Protein 1ESO (pdb70)

Organism: Escherichia coli (strain K12) (NCBI:txid83333)

Nearest PDB structures (foldseek):
  1eso-assembly1_A  TM=1.007E+00  e=3.023E-31  Escherichia coli
  4l05-assembly1_A  TM=9.894E-01  e=2.171E-21  Brucella abortus
  1ibb-assembly1_A-2  TM=9.725E-01  e=2.032E-19  Photobacterium leiognathi subsp. leiognathi
  1oal-assembly1_A-2  TM=9.778E-01  e=3.465E-19  Photobacterium leiognathi subsp. leiognathi
  1ibd-assembly1_A-2  TM=9.641E-01  e=1.630E-18  Photobacterium leiognathi subsp. leiognathi

InterPro domains:
  IPR001424 Superoxide dismutase, copper/zinc binding domain [PF00080] (39-172)
  IPR001424 Superoxide dismutase, copper/zinc binding domain [cd00305] (35-173)
  IPR018152 Superoxide dismutase, copper/zinc, binding site [PS00332] (161-172)
  IPR024134 Superoxide dismutase (Cu/Zn) / superoxide dismutase copper chaperone [PTHR10003] (32-173)
  IPR036423 Superoxide dismutase-like, copper/zinc binding domain superfamily [G3DSA:2.60.40.200] (20-173)
  IPR036423 Superoxide dismutase-like, copper/zinc binding domain superfamily [SSF49329] (23-173)

Solvent-accessible surface area: 7752 Å² total; per-residue (Å²): 90,64,64,162,3,117,0,38,40,9,77,52,170,18,70,38,106,52,0,22,29,0,38,0,45,61,58,156,167,7,0,52,0,37,6,100,2,108,57,7,46,81,35,111,7,0,0,0,0,1,39,110,26,26,15,96,38,26,105,143,122,76,161,50,30,13,0,36,26,0,25,45,18,10,24,86,147,129,41,64,109,3,54,0,14,149,24,71,3,17,24,0,2,0,29,20,3,81,5,72,145,119,7,93,1,85,102,54,25,66,3,60,74,0,163,25,29,131,61,0,133,91,50,0,0,0,0,9,66,18,27,23,80,56,27,50,126,125,133,82,81,7,30,1,58,116,35,61,0,0,2,44,3,167

Foldseek 3Di:
DKDKWWKFWWDLQFTHDTFFIWMWDADPQAIKTFDWGAPAAAFKWFKWWAQAQFQTWDQDDVGIAGRCVQPGGAAPVPQVWQAALPDDGGLGHWAIFGAHPRRTTGDMGGRRSHHDLVVRARIKIWIANDHAPRGPPPHHNRRRPGTTMMTTHD

Sequence (154 aa):
ASEKVEMNLVTSQGVGQSIGSVTITETDKGLEFSPDLKALPPGEHGFHIHAKGSCQPATKDGKASAAESAGGHLDPQNTGKHEGPEGAGHLGDLPALVVNNDGKATDAVIAPRLKSLDEIKDKALMVHVGGDNMSDQPKPLGGGGERYACGVIK

B-factor: mean 29.08, std 12.73, range [8.01, 100.0]

CATH classification: 2.60.40.200

Secondary structure (DSSP, 8-state):
-EEEEEEEEEETTEEEEEEEEEEEEEETTEEEEEEEE-S--SEEE-EEEESSS----B--SSS-BTTGGG-SB--TT-------TTSSS-TTB-PPEEE-TTS-B---EEETT---GGGGTTEEEEEESS---SSSSSSGGGG--SEEEEEEE-

Radius of gyration: 14.07 Å; Cα contacts (8 Å, |Δi|>4): 438; chains: 1; bounding box: 34×38×38 Å

Structure (mmCIF, N/CA/C/O backbone):
data_1ESO
#
_entry.id   1ESO
#
_cell.length_a   33.000
_cell.length_b   52.400
_cell.length_c   43.200
_cell.angle_alpha   90.00
_cell.angle_beta   111.20
_cell.angle_gamma   90.00
#
_symmetry.space_group_name_H-M   'P 1 21 1'
#
loop_
_entity.id
_entity.type
_entity.pdbx_description
1 polymer 'CU, ZN SUPEROXIDE DISMUTASE'
2 non-polymer 'ZINC ION'
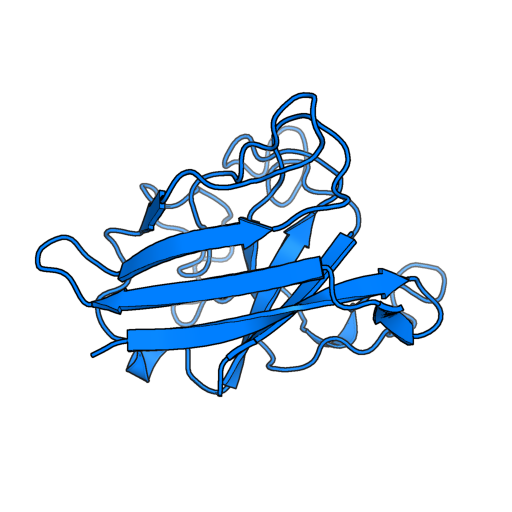3 non-polymer 'COPPER (II) ION'
4 water water
#
loop_
_atom_site.group_PDB
_atom_site.id
_atom_site.type_symbol
_atom_site.label_atom_id
_atom_site.label_alt_id
_atom_site.label_comp_id
_atom_site.label_asym_id
_atom_site.label_entity_id
_atom_site.label_seq_id
_atom_site.pdbx_PDB_ins_code
_atom_site.Cartn_x
_atom_site.Cartn_y
_atom_site.Cartn_z
_atom_site.occupancy
_atom_site.B_iso_or_equiv
_atom_site.auth_seq_id
_atom_site.auth_comp_id
_atom_site.auth_asym_id
_atom_site.auth_atom_id
_atom_site.pdbx_PDB_model_num
ATOM 1 N N . ALA A 1 1 ? 1.042 2.289 -9.123 1.00 29.53 2 ALA A N 1
ATOM 2 C CA . ALA A 1 1 ? 2.420 1.910 -9.163 1.00 34.47 2 ALA A CA 1
ATOM 3 C C . ALA A 1 1 ? 2.726 1.208 -7.840 1.00 29.75 2 ALA A C 1
ATOM 4 O O . ALA A 1 1 ? 2.108 1.493 -6.806 1.00 23.81 2 ALA A O 1
ATOM 6 N N . SER A 1 2 ? 3.661 0.290 -7.874 1.00 27.61 3 SER A N 1
ATOM 7 C CA . SER A 1 2 ? 4.056 -0.439 -6.662 1.00 34.75 3 SER A CA 1
ATOM 8 C C . SER A 1 2 ? 5.551 -0.707 -6.691 1.00 42.89 3 SER A C 1
ATOM 9 O O . SER A 1 2 ? 6.217 -0.508 -7.714 1.00 38.03 3 SER A O 1
ATOM 12 N N . GLU A 1 3 ? 6.035 -1.156 -5.561 1.00 31.33 4 GLU A N 1
ATOM 13 C CA . GLU A 1 3 ? 7.456 -1.438 -5.377 1.00 24.52 4 GLU A CA 1
ATOM 14 C C . GLU A 1 3 ? 7.622 -2.529 -4.325 1.00 22.62 4 GLU A C 1
ATOM 15 O O . GLU A 1 3 ? 6.943 -2.531 -3.293 1.00 25.71 4 GLU A O 1
ATOM 21 N N . LYS A 1 4 ? 8.522 -3.450 -4.603 1.00 23.36 5 LYS A N 1
ATOM 22 C CA . LYS A 1 4 ? 8.815 -4.549 -3.671 1.00 28.74 5 LYS A CA 1
ATOM 23 C C . LYS A 1 4 ? 10.077 -4.211 -2.868 1.00 24.43 5 LYS A C 1
ATOM 24 O O . LYS A 1 4 ? 11.122 -3.874 -3.441 1.00 31.91 5 LYS A O 1
ATOM 30 N N . VAL A 1 5 ? 9.937 -4.304 -1.556 1.00 16.93 6 VAL A N 1
ATOM 31 C CA . VAL A 1 5 ? 11.042 -4.049 -0.610 1.00 17.00 6 VAL A CA 1
ATOM 32 C C . VAL A 1 5 ? 11.438 -5.340 0.092 1.00 21.22 6 VAL A C 1
ATOM 33 O O . VAL A 1 5 ? 10.633 -5.966 0.786 1.00 25.57 6 VAL A O 1
ATOM 37 N N . GLU A 1 6 ? 12.677 -5.754 -0.081 1.00 20.36 7 GLU A N 1
ATOM 38 C CA . GLU A 1 6 ? 13.145 -6.962 0.609 1.00 26.00 7 GLU A CA 1
ATOM 39 C C . GLU A 1 6 ? 13.562 -6.578 2.029 1.00 26.15 7 GLU A C 1
ATOM 40 O O . GLU A 1 6 ? 14.231 -5.559 2.244 1.00 26.87 7 GLU A O 1
ATOM 46 N N . MET A 1 7 ? 13.144 -7.410 2.964 1.00 20.10 8 MET A N 1
ATOM 47 C CA . MET A 1 7 ? 13.400 -7.190 4.397 1.00 19.52 8 MET A CA 1
ATOM 48 C C . MET A 1 7 ? 14.420 -8.209 4.929 1.00 27.94 8 MET A C 1
ATOM 49 O O . MET A 1 7 ? 14.476 -9.358 4.473 1.00 21.85 8 MET A O 1
ATOM 54 N N . ASN A 1 8 ? 15.208 -7.749 5.896 1.00 19.21 9 ASN A N 1
ATOM 55 C CA . ASN A 1 8 ? 16.260 -8.570 6.535 1.00 17.13 9 ASN A CA 1
ATOM 56 C C . ASN A 1 8 ? 16.284 -8.383 8.045 1.00 17.66 9 ASN A C 1
ATOM 57 O O . ASN A 1 8 ? 15.851 -7.351 8.571 1.00 20.94 9 ASN A O 1
ATOM 62 N N . LEU A 1 9 ? 16.800 -9.393 8.713 1.00 18.18 10 LEU A N 1
ATOM 63 C CA . LEU A 1 9 ? 17.001 -9.323 10.157 1.00 19.92 10 LEU A CA 1
ATOM 64 C C . LEU A 1 9 ? 18.175 -8.384 10.409 1.00 17.21 10 LEU A C 1
ATOM 65 O O . LEU A 1 9 ? 19.095 -8.282 9.583 1.00 21.05 10 LEU A O 1
ATOM 70 N N . VAL A 1 10 A 18.125 -7.712 11.532 1.00 19.36 10 VAL A N 1
ATOM 71 C CA . VAL A 1 10 A 19.210 -6.815 11.942 1.00 20.46 10 VAL A CA 1
ATOM 72 C C . VAL A 1 10 A 19.552 -7.059 13.403 1.00 21.08 10 VAL A C 1
ATOM 73 O O . VAL A 1 10 A 18.667 -7.322 14.228 1.00 19.09 10 VAL A O 1
ATOM 77 N N . THR A 1 11 B 20.833 -6.976 13.657 1.00 21.03 10 THR A N 1
ATOM 78 C CA . THR A 1 11 B 21.395 -7.098 15.002 1.00 24.32 10 THR A CA 1
ATOM 79 C C . THR A 1 11 B 22.378 -5.962 15.186 1.00 28.69 10 THR A C 1
ATOM 80 O O . THR A 1 11 B 22.6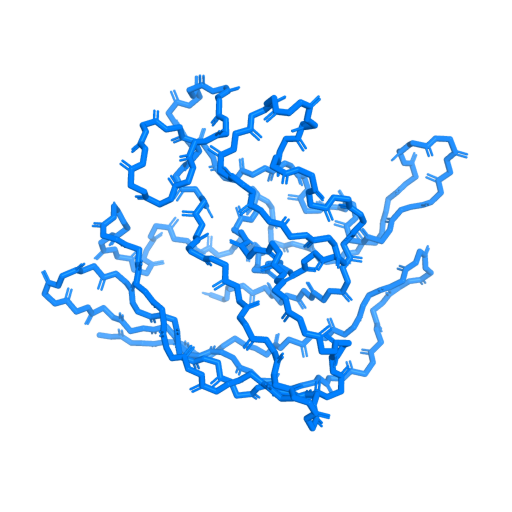28 -5.182 14.260 1.00 24.29 10 THR A O 1
ATOM 84 N N . SER A 1 12 C 22.923 -5.890 16.365 1.00 33.50 10 SER A N 1
ATOM 85 C CA . SER A 1 12 C 23.867 -4.830 16.703 1.00 33.10 10 SER A CA 1
ATOM 86 C C . SER A 1 12 C 25.200 -5.012 15.966 1.00 33.04 10 SER A C 1
ATOM 87 O O . SER A 1 12 C 26.114 -4.187 16.093 1.00 32.03 10 SER A O 1
ATOM 90 N N . GLN A 1 13 D 25.304 -6.080 15.190 1.00 32.42 10 GLN A N 1
ATOM 91 C CA . GLN A 1 13 D 26.569 -6.390 14.496 1.00 30.75 10 GLN A CA 1
ATOM 92 C C . GLN A 1 13 D 26.446 -6.320 12.952 1.00 46.22 10 GLN A C 1
ATOM 93 O O . GLN A 1 13 D 27.435 -6.470 12.224 1.00 41.83 10 GLN A O 1
ATOM 99 N N . GLY A 1 14 E 25.243 -6.088 12.429 1.00 38.91 10 GLY A N 1
ATOM 100 C CA . GLY A 1 14 E 25.052 -5.971 10.950 1.00 27.63 10 GLY A CA 1
ATOM 101 C C . GLY A 1 14 E 23.645 -6.416 10.522 1.00 32.44 10 GLY A C 1
ATOM 102 O O . GLY A 1 14 E 22.709 -6.457 11.323 1.00 29.28 10 GLY A O 1
ATOM 103 N N . VAL A 1 15 ? 23.496 -6.741 9.238 1.00 25.84 11 VAL A N 1
ATOM 104 C CA . VAL A 1 15 ? 22.195 -7.219 8.725 1.00 27.12 11 VAL A CA 1
ATOM 105 C C . VAL A 1 15 ? 22.321 -8.700 8.331 1.00 26.97 11 VAL A C 1
ATOM 106 O O . VAL A 1 15 ? 23.266 -9.099 7.624 1.00 34.62 11 VAL A O 1
ATOM 110 N N . GLY A 1 16 ? 21.338 -9.434 8.836 1.00 29.83 12 GLY A N 1
ATOM 111 C CA . GLY A 1 16 ? 21.249 -10.897 8.729 1.00 27.92 12 GLY A CA 1
ATOM 112 C C . GLY A 1 16 ? 20.445 -11.368 7.515 1.00 35.49 12 GLY A C 1
ATOM 113 O O . GLY A 1 16 ? 20.341 -10.667 6.500 1.00 25.34 12 GLY A O 1
ATOM 114 N N . GLN A 1 17 ? 19.914 -12.567 7.692 1.00 18.80 13 GLN A N 1
ATOM 115 C CA . GLN A 1 17 ? 19.160 -13.286 6.661 1.00 26.21 13 GLN A CA 1
ATOM 116 C C . GLN A 1 17 ? 17.916 -12.516 6.235 1.00 26.41 13 GLN A C 1
ATOM 117 O O . GLN A 1 17 ? 17.331 -11.752 7.014 1.00 20.49 13 GLN A O 1
ATOM 123 N N . SER A 1 18 ? 17.563 -12.740 4.986 1.00 23.34 14 SER A N 1
ATOM 124 C CA . SER A 1 18 ? 16.357 -12.163 4.404 1.00 25.43 14 SER A CA 1
ATOM 125 C C . SER A 1 18 ? 15.176 -12.947 4.952 1.00 24.51 14 SER A C 1
ATOM 126 O O . SER A 1 18 ? 15.221 -14.179 5.055 1.00 28.64 14 SER A O 1
ATOM 129 N N . ILE A 1 19 ? 14.134 -12.233 5.306 1.00 23.30 15 ILE A N 1
ATOM 130 C CA . ILE A 1 19 ? 12.944 -12.869 5.877 1.00 15.58 15 ILE A CA 1
ATOM 131 C C . ILE A 1 19 ? 11.706 -12.634 5.016 1.00 22.49 15 ILE A C 1
ATOM 132 O O . ILE A 1 19 ? 10.571 -12.770 5.482 1.00 30.89 15 ILE A O 1
ATOM 137 N N . GLY A 1 20 ? 11.921 -12.283 3.768 1.00 15.99 16 GLY A N 1
ATOM 138 C CA . GLY A 1 20 ? 10.800 -12.054 2.841 1.00 19.31 16 GLY A CA 1
ATOM 139 C C . GLY A 1 20 ? 10.774 -10.603 2.370 1.00 36.08 16 GLY A C 1
ATOM 140 O O . GLY A 1 20 ? 11.788 -9.896 2.402 1.00 32.77 16 GLY A O 1
ATOM 141 N N . SER A 1 21 ? 9.599 -10.178 1.941 1.00 34.20 17 SER A N 1
ATOM 142 C CA . SER A 1 21 ? 9.428 -8.825 1.405 1.00 25.16 17 SER A CA 1
ATOM 143 C C . SER A 1 21 ? 8.031 -8.273 1.664 1.00 29.35 17 SER A C 1
ATOM 144 O O . SER A 1 21 ? 7.116 -9.002 2.064 1.00 26.84 17 SER A O 1
ATOM 147 N N . VAL A 1 22 ? 7.946 -6.985 1.413 1.00 25.66 18 VAL A N 1
ATOM 148 C CA . VAL A 1 22 ? 6.709 -6.210 1.520 1.00 19.59 18 VAL A CA 1
ATOM 149 C C . VAL A 1 22 ? 6.527 -5.418 0.238 1.00 24.09 18 VAL A C 1
ATOM 150 O O . VAL A 1 22 ? 7.447 -4.751 -0.241 1.00 26.51 18 VAL A O 1
ATOM 154 N N . THR A 1 23 ? 5.357 -5.485 -0.352 1.00 23.53 19 THR A N 1
ATOM 155 C CA . THR A 1 23 ? 5.122 -4.670 -1.547 1.00 25.41 19 THR A CA 1
ATOM 156 C C . THR A 1 23 ? 4.115 -3.582 -1.212 1.00 29.12 19 THR A C 1
ATOM 157 O O . THR A 1 23 ? 3.090 -3.837 -0.556 1.00 27.71 19 THR A O 1
ATOM 161 N N . ILE A 1 24 ? 4.487 -2.420 -1.681 1.00 24.94 20 ILE A N 1
ATOM 162 C CA . ILE A 1 24 ? 3.751 -1.182 -1.481 1.00 19.56 20 ILE A CA 1
ATOM 163 C C . ILE A 1 24 ? 3.107 -0.761 -2.790 1.00 25.00 20 ILE A C 1
ATOM 164 O O . ILE A 1 24 ? 3.764 -0.697 -3.837 1.00 25.80 20 ILE A O 1
ATOM 169 N N . THR A 1 25 ? 1.832 -0.480 -2.691 1.00 20.12 21 THR A N 1
ATOM 170 C CA . THR A 1 25 ? 1.034 -0.093 -3.848 1.00 14.29 21 THR A CA 1
ATOM 171 C C . THR A 1 25 ? 0.218 1.153 -3.549 1.00 10.46 21 THR A C 1
ATOM 172 O O . THR A 1 25 ? -0.334 1.312 -2.454 1.00 20.34 21 THR A O 1
ATOM 176 N N . GLU A 1 26 ? 0.165 2.013 -4.538 1.00 20.17 22 GLU A N 1
ATOM 177 C CA . GLU A 1 26 ? -0.629 3.235 -4.452 1.00 17.45 22 GLU A CA 1
ATOM 178 C C . GLU A 1 26 ? -2.086 2.877 -4.735 1.00 23.78 22 GLU A C 1
ATOM 179 O O . GLU A 1 26 ? -2.409 2.291 -5.775 1.00 24.90 22 GLU A O 1
ATOM 185 N N . THR A 1 27 ? -2.948 3.216 -3.798 1.00 22.71 23 THR A N 1
ATOM 186 C CA . THR A 1 27 ? -4.392 2.967 -3.949 1.00 25.19 23 THR A CA 1
ATOM 187 C C . THR A 1 27 ? -5.157 4.257 -3.710 1.00 25.13 23 THR A C 1
ATOM 188 O O . THR A 1 27 ? -4.594 5.265 -3.270 1.00 28.61 23 THR A O 1
ATOM 192 N N . ASP A 1 28 ? -6.431 4.196 -4.003 1.00 19.18 24 ASP A N 1
ATOM 193 C CA . ASP A 1 28 ? -7.313 5.349 -3.845 1.00 23.18 24 ASP A CA 1
ATOM 194 C C . ASP A 1 28 ? -7.363 5.824 -2.397 1.00 35.26 24 ASP A C 1
ATOM 195 O O . ASP A 1 28 ? -7.672 6.984 -2.116 1.00 34.79 24 ASP A O 1
ATOM 200 N N . LYS A 1 29 ? -7.059 4.927 -1.481 1.00 25.57 25 LYS A N 1
ATOM 201 C CA . LYS A 1 29 ? -7.196 5.243 -0.051 1.00 31.66 25 LYS A CA 1
ATOM 202 C C . LYS A 1 29 ? -5.840 5.379 0.663 1.00 26.26 25 LYS A C 1
ATOM 203 O O . LYS A 1 29 ? -5.761 5.323 1.900 1.00 26.07 25 LYS A O 1
ATOM 209 N N . GLY A 1 30 ? -4.796 5.565 -0.123 1.00 24.59 26 GLY A N 1
ATOM 210 C CA . GLY A 1 30 ? -3.426 5.731 0.405 1.00 27.60 26 GLY A CA 1
ATOM 211 C C . GLY A 1 30 ? -2.565 4.514 0.054 1.00 35.71 26 GLY A C 1
ATOM 212 O O . GLY A 1 30 ? -2.991 3.627 -0.697 1.00 25.90 26 GLY A O 1
ATOM 213 N N . LEU A 1 31 ? -1.368 4.516 0.615 1.00 25.92 27 LEU A N 1
ATOM 214 C CA . LEU A 1 31 ? -0.378 3.445 0.402 1.00 20.70 27 LEU A CA 1
ATOM 215 C C . LEU A 1 31 ? -0.761 2.193 1.198 1.00 17.38 27 LEU A C 1
ATOM 216 O O . LEU A 1 31 ? -1.082 2.268 2.392 1.00 20.35 27 LEU A O 1
ATOM 221 N N . GLU A 1 32 ? -0.717 1.065 0.509 1.00 21.47 28 GLU A N 1
ATOM 222 C CA . GLU A 1 32 ? -1.013 -0.241 1.121 1.00 24.81 28 GLU A CA 1
ATOM 223 C C . GLU A 1 32 ? 0.264 -1.071 1.219 1.00 16.47 28 GLU A C 1
ATOM 224 O O . GLU A 1 32 ? 1.004 -1.221 0.237 1.00 18.80 28 GLU A O 1
ATOM 230 N N . PHE A 1 33 ? 0.483 -1.586 2.411 1.00 15.86 29 PHE A N 1
ATOM 231 C CA . PHE A 1 33 ? 1.651 -2.423 2.711 1.00 17.55 29 PHE A CA 1
ATOM 232 C C . PHE A 1 33 ? 1.191 -3.875 2.913 1.00 19.52 29 PHE A C 1
ATOM 233 O O . PHE A 1 3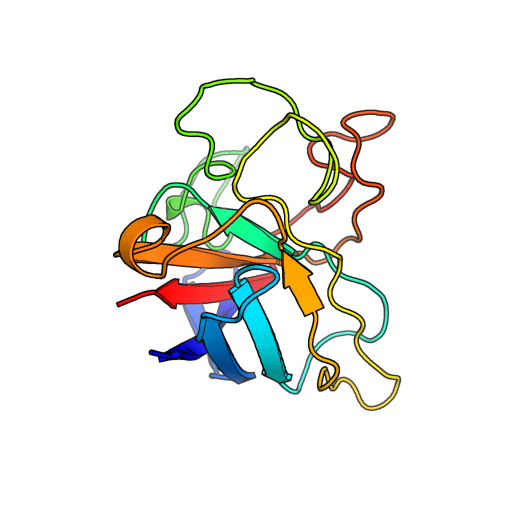3 ? 0.568 -4.210 3.933 1.00 19.53 29 PHE A O 1
ATOM 241 N N . SER A 1 34 ? 1.519 -4.686 1.913 1.00 14.45 30 SER A N 1
ATOM 242 C CA . SER A 1 34 ? 1.158 -6.120 1.863 1.00 22.29 30 SER A CA 1
ATOM 243 C C . SER A 1 34 ? 2.380 -7.005 2.159 1.00 23.91 30 SER A C 1
ATOM 244 O O . SER A 1 34 ? 3.133 -7.378 1.245 1.00 19.92 30 SER A O 1
ATOM 247 N N . PRO A 1 35 ? 2.621 -7.346 3.433 1.00 13.92 31 PRO A N 1
ATOM 248 C CA . PRO A 1 35 ? 3.752 -8.183 3.830 1.00 9.51 31 PRO A CA 1
ATOM 249 C C . PRO A 1 35 ? 3.644 -9.628 3.379 1.00 24.24 31 PRO A C 1
ATOM 250 O O . PRO A 1 35 ? 2.497 -10.131 3.172 1.00 19.95 31 PRO A O 1
ATOM 254 N N . ASP A 1 36 ? 4.825 -10.221 3.264 1.00 21.23 32 ASP A N 1
ATOM 255 C CA . ASP A 1 36 ? 5.038 -11.659 2.985 1.00 21.94 32 ASP A CA 1
ATOM 256 C C . ASP A 1 36 ? 6.311 -12.054 3.726 1.00 20.31 32 ASP A C 1
ATOM 257 O O . ASP A 1 36 ? 7.339 -12.372 3.112 1.00 20.82 32 ASP A O 1
ATOM 262 N N . LEU A 1 37 ? 6.184 -12.000 5.043 1.00 19.43 33 LEU A N 1
ATOM 263 C CA . LEU A 1 37 ? 7.304 -12.234 5.961 1.00 23.33 33 LEU A CA 1
ATOM 264 C C . LEU A 1 37 ? 7.115 -13.494 6.811 1.00 18.13 33 LEU A C 1
ATOM 265 O O . LEU A 1 37 ? 5.980 -13.913 7.093 1.00 23.42 33 LEU A O 1
ATOM 270 N N . LYS A 1 38 ? 8.276 -14.015 7.178 1.00 23.69 34 LYS A N 1
ATOM 271 C CA . LYS A 1 38 ? 8.435 -15.232 7.986 1.00 26.01 34 LYS A CA 1
ATOM 272 C C . LYS A 1 38 ? 9.550 -15.026 9.026 1.00 28.21 34 LYS A C 1
ATOM 273 O O . LYS A 1 38 ? 10.241 -13.999 9.023 1.00 23.74 34 LYS A O 1
ATOM 279 N N . ALA A 1 39 ? 9.680 -16.022 9.888 1.00 26.30 35 ALA A N 1
ATOM 280 C CA . ALA A 1 39 ? 10.726 -16.078 10.937 1.00 26.53 35 ALA A CA 1
ATOM 281 C C . ALA A 1 39 ? 10.732 -14.834 11.847 1.00 21.43 35 ALA A C 1
ATOM 282 O O . ALA A 1 39 ? 11.798 -14.285 12.169 1.00 22.29 35 ALA A O 1
ATOM 284 N N . LEU A 1 40 ? 9.542 -14.431 12.251 1.00 20.12 36 LEU A N 1
ATOM 285 C CA . LEU A 1 40 ? 9.330 -13.268 13.144 1.00 24.58 36 LEU A CA 1
ATOM 286 C C . LEU A 1 40 ? 8.720 -13.737 14.470 1.00 24.15 36 LEU A C 1
ATOM 287 O O . LEU A 1 40 ? 7.903 -14.666 14.501 1.00 23.77 36 LEU A O 1
ATOM 292 N N . PRO A 1 41 ? 9.059 -13.165 15.642 1.00 20.03 37 PRO A N 1
ATOM 293 C CA . PRO A 1 41 ? 8.408 -13.573 16.879 1.00 16.99 37 PRO A CA 1
ATOM 294 C C . PRO A 1 41 ? 6.921 -13.285 16.788 1.00 29.47 37 PRO A C 1
ATOM 295 O O . PRO A 1 41 ? 6.537 -12.140 16.390 1.00 23.29 37 PRO A O 1
ATOM 299 N N . PRO A 1 42 ? 6.019 -14.237 17.124 1.00 33.36 38 PRO A N 1
ATOM 300 C CA . PRO A 1 42 ? 4.575 -13.995 17.049 1.00 20.11 38 PRO A CA 1
ATOM 301 C C . PRO A 1 42 ? 4.170 -12.841 17.947 1.00 30.21 38 PRO A C 1
ATOM 302 O O . PRO A 1 42 ? 4.849 -12.600 18.990 1.00 26.61 38 PRO A O 1
ATOM 306 N N . GLY A 1 43 ? 3.095 -12.163 17.541 1.00 26.66 39 GLY A N 1
ATOM 307 C CA . GLY A 1 43 ? 2.539 -11.002 18.279 1.00 27.59 39 GLY A CA 1
ATOM 308 C C . GLY A 1 43 ? 2.477 -9.769 17.363 1.00 25.54 39 GLY A C 1
ATOM 309 O O . GLY A 1 43 ? 2.654 -9.868 16.143 1.00 16.83 39 GLY A O 1
ATOM 310 N N . GLU A 1 44 ? 2.226 -8.621 17.977 1.00 18.21 40 GLU A N 1
ATOM 311 C CA . GLU A 1 44 ? 2.139 -7.338 17.251 1.00 24.16 40 GLU A CA 1
ATOM 312 C C . GLU A 1 44 ? 3.471 -6.599 17.367 1.00 28.97 40 GLU A C 1
ATOM 313 O O . GLU A 1 44 ? 4.132 -6.631 18.416 1.00 26.60 40 GLU A O 1
ATOM 319 N N . HIS A 1 45 ? 3.831 -5.944 16.276 1.00 22.54 41 HIS A N 1
ATOM 320 C CA . HIS A 1 45 ? 5.119 -5.252 16.180 1.00 15.46 41 HIS A CA 1
ATOM 321 C C . HIS A 1 45 ? 5.013 -3.875 15.546 1.00 22.26 41 HIS A C 1
ATOM 322 O O . HIS A 1 45 ? 4.252 -3.670 14.587 1.00 25.01 41 HIS A O 1
ATOM 329 N N . GLY A 1 46 ? 5.806 -2.989 16.123 1.00 20.58 42 GLY A N 1
ATOM 330 C CA . GLY A 1 46 ? 5.941 -1.618 15.642 1.00 19.10 42 GLY A CA 1
ATOM 331 C C . GLY A 1 46 ? 6.412 -1.688 14.196 1.00 21.82 42 GLY A C 1
ATOM 332 O O . GLY A 1 46 ? 7.358 -2.422 13.875 1.00 18.27 42 GLY A O 1
ATOM 333 N N . PHE A 1 47 ? 5.732 -0.925 13.383 1.00 16.74 43 PHE A N 1
ATOM 334 C CA . PHE A 1 47 ? 5.955 -0.875 11.934 1.00 16.71 43 PHE A CA 1
ATOM 335 C C . PHE A 1 47 ? 6.002 0.593 11.498 1.00 23.09 43 PHE A C 1
ATOM 336 O O . PHE A 1 47 ? 4.971 1.272 11.433 1.00 21.90 43 PHE A O 1
ATOM 344 N N . HIS A 1 48 ? 7.201 1.077 11.205 1.00 17.60 44 HIS A N 1
ATOM 345 C CA . HIS A 1 48 ? 7.378 2.487 10.805 1.00 17.89 44 HIS A CA 1
ATOM 346 C C . HIS A 1 48 ? 8.440 2.669 9.719 1.00 21.37 44 HIS A C 1
ATOM 347 O O . HIS A 1 48 ? 9.325 1.824 9.537 1.00 29.53 44 HIS A O 1
ATOM 354 N N . ILE A 1 49 ? 8.295 3.792 9.035 1.00 17.15 45 ILE A N 1
ATOM 355 C CA . ILE A 1 49 ? 9.257 4.246 8.025 1.00 18.85 45 ILE A CA 1
ATOM 356 C C . ILE A 1 49 ? 10.193 5.232 8.730 1.00 17.38 45 ILE A C 1
ATOM 357 O O . ILE A 1 49 ? 9.744 6.191 9.371 1.00 24.39 45 ILE A O 1
ATOM 362 N N . HIS A 1 50 ? 11.485 4.986 8.634 1.00 15.34 46 HIS A N 1
ATOM 363 C CA . HIS A 1 50 ? 12.479 5.853 9.296 1.00 11.36 46 HIS A CA 1
ATOM 364 C C . HIS A 1 50 ? 13.040 6.859 8.266 1.00 27.24 46 HIS A C 1
ATOM 365 O O . HIS A 1 50 ? 12.877 6.686 7.052 1.00 23.95 46 HIS A O 1
ATOM 372 N N . ALA A 1 51 ? 13.689 7.888 8.797 1.00 23.40 47 ALA A N 1
ATOM 373 C CA . ALA A 1 51 ? 14.184 9.059 8.020 1.00 24.96 47 ALA A CA 1
ATOM 374 C C . ALA A 1 51 ? 15.305 8.764 6.994 1.00 25.61 47 ALA A C 1
ATOM 375 O O . ALA A 1 51 ? 15.417 9.437 5.957 1.00 2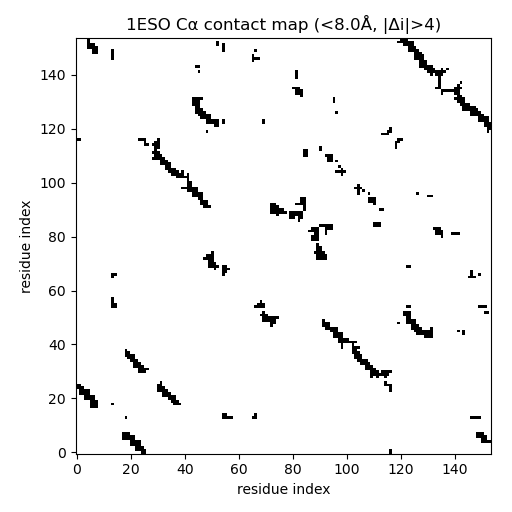7.33 47 ALA A O 1
ATOM 377 N N . LYS A 1 52 ? 16.151 7.788 7.262 1.00 21.18 48 LYS A N 1
ATOM 378 C CA . LYS A 1 52 ? 17.282 7.487 6.349 1.00 18.03 48 LYS A CA 1
ATOM 379 C C . LYS A 1 52 ? 17.171 6.078 5.764 1.00 16.20 48 LYS A C 1
ATOM 380 O O . LYS A 1 52 ? 16.705 5.145 6.428 1.00 23.83 48 LYS A O 1
ATOM 386 N N . GLY A 1 53 ? 17.621 5.969 4.525 1.00 15.36 49 GLY A N 1
ATOM 387 C CA . GLY A 1 53 ? 17.589 4.706 3.774 1.00 20.63 49 GLY A CA 1
ATOM 388 C C . GLY A 1 53 ? 18.842 3.870 4.059 1.00 26.71 49 GLY A C 1
ATOM 389 O O . GLY A 1 53 ? 19.677 3.642 3.171 1.00 24.26 49 GLY A O 1
ATOM 390 N N . SER A 1 54 ? 18.942 3.421 5.302 1.00 27.50 50 SER A N 1
ATOM 391 C CA . SER A 1 54 ? 20.076 2.591 5.739 1.00 25.96 50 SER A CA 1
ATOM 392 C C . SER A 1 54 ? 19.690 1.641 6.888 1.00 29.39 50 SER A C 1
ATOM 393 O O . SER A 1 54 ? 19.007 2.000 7.853 1.00 21.69 50 SER A O 1
ATOM 396 N N . CYS A 1 55 A 20.142 0.401 6.803 1.00 21.11 50 CYS A N 1
ATOM 397 C CA . CYS A 1 55 A 19.806 -0.523 7.896 1.00 25.73 50 CYS A CA 1
ATOM 398 C C . CYS A 1 55 A 21.081 -0.856 8.720 1.00 25.91 50 CYS A C 1
ATOM 399 O O . CYS A 1 55 A 21.148 -1.809 9.464 1.00 26.78 50 CYS A O 1
ATOM 402 N N . GLN A 1 56 ? 22.128 -0.099 8.565 1.00 20.16 51 GLN A N 1
ATOM 403 C CA . GLN A 1 56 ? 23.349 -0.419 9.239 1.00 22.55 51 GLN A CA 1
ATOM 404 C C . GLN A 1 56 ? 23.296 -0.022 10.699 1.00 23.87 51 GLN A C 1
ATOM 405 O O . GLN A 1 56 ? 22.561 0.897 11.081 1.00 23.94 51 GLN A O 1
ATOM 411 N N . PRO A 1 57 ? 24.043 -0.715 11.567 1.00 26.99 52 PRO A N 1
ATOM 412 C CA . PRO A 1 57 ? 24.070 -0.388 12.977 1.00 30.87 52 PRO A CA 1
ATOM 413 C C . PRO A 1 57 ? 24.801 0.905 13.199 1.00 20.34 52 PRO A C 1
ATOM 414 O O . PRO A 1 57 ? 25.551 1.358 12.287 1.00 23.79 52 PRO A O 1
ATOM 418 N N . ALA A 1 58 ? 24.611 1.467 14.373 1.00 24.02 53 ALA A N 1
ATOM 419 C CA . ALA A 1 58 ? 25.327 2.687 14.794 1.00 27.32 53 ALA A CA 1
ATOM 420 C C . ALA A 1 58 ? 25.458 2.656 16.318 1.00 30.74 53 ALA A C 1
ATOM 421 O O . ALA A 1 58 ? 24.572 2.136 17.016 1.00 32.78 53 ALA A O 1
ATOM 423 N N . THR A 1 59 ? 26.559 3.216 16.790 1.00 40.06 54 THR A N 1
ATOM 424 C CA . THR A 1 59 ? 26.909 3.210 18.223 0.00 39.64 54 THR A CA 1
ATOM 425 C C . THR A 1 59 ? 26.390 4.445 18.956 0.00 43.54 54 THR A C 1
ATOM 426 O O . THR A 1 59 ? 27.164 5.337 19.342 0.00 43.12 54 THR A O 1
ATOM 430 N N . LYS A 1 60 A 25.093 4.429 19.133 0.00 40.43 54 LYS A N 1
ATOM 431 C CA . LYS A 1 60 A 24.372 5.471 19.851 0.00 40.44 54 LYS A CA 1
ATOM 432 C C . LYS A 1 60 A 23.320 4.806 20.745 0.00 44.76 54 LYS A C 1
ATOM 433 O O . LYS A 1 60 A 22.318 4.268 20.243 0.00 44.27 54 LYS A O 1
ATOM 439 N N . ASP A 1 61 B 23.633 4.868 22.032 0.00 41.92 54 ASP A N 1
ATOM 440 C CA . ASP A 1 61 B 22.804 4.341 23.139 0.00 42.14 54 ASP A CA 1
ATOM 441 C C . ASP A 1 61 B 23.606 3.345 23.994 0.00 47.94 54 ASP A C 1
ATOM 442 O O . ASP A 1 61 B 23.251 2.161 24.104 0.00 47.31 54 ASP A O 1
ATOM 447 N N . GLY A 1 62 C 24.667 3.879 24.569 0.00 46.54 54 GLY A N 1
ATOM 448 C CA . GLY A 1 62 C 25.563 3.144 25.475 0.00 47.59 54 GLY A CA 1
ATOM 449 C C . GLY A 1 62 C 26.234 1.956 24.780 0.00 54.96 54 GLY A C 1
ATOM 450 O O . GLY A 1 62 C 26.811 1.078 25.441 0.00 54.61 54 GLY A O 1
ATOM 451 N N . LYS A 1 63 D 26.148 1.945 23.459 1.00 54.25 54 LYS A N 1
ATOM 452 C CA . LYS A 1 63 D 26.766 0.881 22.647 1.00 48.02 54 LYS A CA 1
ATOM 453 C C . LYS A 1 63 D 26.178 0.829 21.235 1.00 38.56 54 LYS A C 1
ATOM 454 O O . LYS A 1 63 D 25.437 1.728 20.813 1.00 45.79 54 LYS A O 1
ATOM 460 N N . ALA A 1 64 E 26.556 -0.236 20.551 1.00 37.35 54 ALA A N 1
ATOM 461 C CA . ALA A 1 64 E 26.088 -0.523 19.193 1.00 40.11 54 ALA A CA 1
ATOM 462 C C . ALA A 1 64 E 24.589 -0.799 19.259 1.00 36.19 54 ALA A C 1
ATOM 463 O O . ALA A 1 64 E 24.098 -1.388 20.227 1.00 28.44 54 ALA A O 1
ATOM 465 N N . SER A 1 65 F 23.874 -0.359 18.239 1.00 33.98 54 SER A N 1
ATOM 466 C CA . SER A 1 65 F 22.412 -0.566 18.167 1.00 32.10 54 SER A CA 1
ATOM 467 C C . S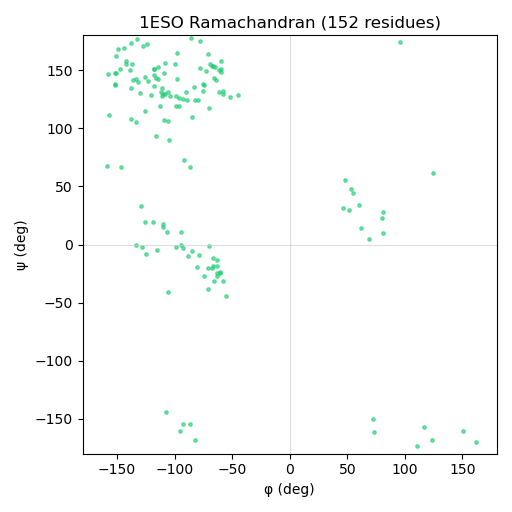ER A 1 65 F 22.009 -0.953 16.748 1.00 24.97 54 SER A C 1
ATOM 468 O O . SER A 1 65 F 22.455 -0.338 15.771 1.00 22.09 54 SER A O 1
ATOM 471 N N . ALA A 1 66 G 21.169 -1.970 16.685 1.00 23.25 54 ALA A N 1
ATOM 472 C CA . ALA A 1 66 G 20.681 -2.525 15.413 1.00 24.51 54 ALA A CA 1
ATOM 473 C C . ALA A 1 66 G 19.973 -1.445 14.579 1.00 17.95 54 ALA A C 1
ATOM 474 O O . ALA A 1 66 G 19.090 -0.733 15.078 1.00 19.36 54 ALA A O 1
ATOM 476 N N . ALA A 1 67 ? 20.411 -1.374 13.329 1.00 19.83 55 ALA A N 1
ATOM 477 C CA . ALA A 1 67 ? 19.869 -0.461 12.299 1.00 25.66 55 ALA A CA 1
ATOM 478 C C . ALA A 1 67 ? 19.701 0.966 12.817 1.00 33.01 55 ALA A C 1
ATOM 479 O O . ALA A 1 67 ? 18.819 1.717 12.387 1.00 21.19 55 ALA A O 1
ATOM 481 N N . GLU A 1 68 ? 20.550 1.346 13.720 1.00 20.40 56 GLU A N 1
ATOM 482 C CA . GLU A 1 68 ? 20.473 2.678 14.298 1.00 19.10 56 GLU A CA 1
ATOM 483 C C . GLU A 1 68 ? 20.792 3.751 13.227 1.00 28.26 56 GLU A C 1
ATOM 484 O O . GLU A 1 68 ? 20.459 4.932 13.372 1.00 25.38 56 GLU A O 1
ATOM 490 N N . SER A 1 69 ? 21.425 3.329 12.149 1.00 27.52 57 SER A N 1
ATOM 491 C CA . SER A 1 69 ? 21.830 4.239 11.057 1.00 21.15 57 SER A CA 1
ATOM 492 C C . SER A 1 69 ? 20.631 4.907 10.356 1.00 28.80 57 SER A C 1
ATOM 493 O O . SER A 1 69 ? 20.778 5.926 9.667 1.00 25.09 57 SER A O 1
ATOM 496 N N . ALA A 1 70 ? 19.456 4.333 10.531 1.00 25.54 58 ALA A N 1
ATOM 497 C CA . ALA A 1 70 ? 18.244 4.809 9.828 1.00 22.05 58 ALA A CA 1
ATOM 498 C C . ALA A 1 70 ? 17.627 6.069 10.458 1.00 30.06 58 ALA A C 1
ATOM 499 O O . ALA A 1 70 ? 16.703 6.674 9.900 1.00 28.47 58 ALA A O 1
ATOM 501 N N . GLY A 1 71 ? 18.125 6.457 11.613 1.00 18.69 59 GLY A N 1
ATOM 502 C CA . GLY A 1 71 ? 17.616 7.659 12.311 1.00 19.67 59 GLY A CA 1
ATOM 503 C C . GLY A 1 71 ? 16.231 7.387 12.929 1.00 30.36 59 GLY A C 1
ATOM 504 O O . GLY A 1 71 ? 15.830 6.232 13.124 1.00 27.98 59 GLY A O 1
ATOM 505 N N . GLY A 1 72 ? 15.529 8.478 13.226 1.00 18.46 60 GLY A N 1
ATOM 506 C CA . GLY A 1 72 ? 14.190 8.433 13.859 1.00 15.71 60 GLY A CA 1
ATOM 507 C C . GLY A 1 72 ? 13.092 8.175 12.815 1.00 26.83 60 GLY A C 1
ATOM 508 O O . GLY A 1 72 ? 13.361 7.811 11.665 1.00 26.67 60 GLY A O 1
ATOM 509 N N . HIS A 1 73 ? 11.858 8.366 13.243 1.00 21.68 61 HIS A N 1
ATOM 510 C CA . HIS A 1 73 ? 10.690 8.170 12.375 1.00 22.58 61 HIS A CA 1
ATOM 511 C C . HIS A 1 73 ? 10.575 9.336 11.386 1.00 29.06 61 HIS A C 1
ATOM 512 O O . HIS A 1 73 ? 10.755 10.502 11.754 1.00 28.33 61 HIS A O 1
ATOM 519 N N . LEU A 1 74 ? 10.280 8.987 10.145 1.00 19.80 62 LEU A N 1
ATOM 520 C CA . LEU A 1 74 ? 10.091 9.968 9.056 1.00 18.44 62 LEU A CA 1
ATOM 521 C C . LEU A 1 74 ? 9.078 11.025 9.502 1.00 28.34 62 LEU A C 1
ATOM 522 O O . LEU A 1 74 ? 7.961 10.709 9.919 1.00 22.63 62 LEU A O 1
ATOM 527 N N . ASP A 1 75 ? 9.451 12.282 9.400 1.00 15.33 63 ASP A N 1
ATOM 528 C CA . ASP A 1 75 ? 8.586 13.361 9.896 1.00 16.04 63 ASP A CA 1
ATOM 529 C C . ASP A 1 75 ? 8.960 14.672 9.219 1.00 26.31 63 ASP A C 1
ATOM 530 O O . ASP A 1 75 ? 9.469 15.595 9.868 1.00 22.98 63 ASP A O 1
ATOM 535 N N . PRO A 1 76 ? 8.717 14.803 7.917 1.00 28.61 64 PRO A N 1
ATOM 536 C CA . PRO A 1 76 ? 9.124 15.980 7.175 1.00 29.88 64 PRO A CA 1
ATOM 537 C C . PRO A 1 76 ? 8.456 17.265 7.643 1.00 37.75 64 PRO A C 1
ATOM 538 O O . PRO A 1 76 ? 8.911 18.372 7.228 1.00 31.58 64 PRO A O 1
ATOM 542 N N . GLN A 1 77 ? 7.403 17.150 8.459 1.00 36.22 65 GLN A N 1
ATOM 543 C CA . GLN A 1 77 ? 6.628 18.338 8.949 1.00 39.43 65 GLN A CA 1
ATOM 544 C C . GLN A 1 77 ? 7.081 18.728 10.359 1.00 38.12 65 GLN A C 1
ATOM 545 O O . GLN A 1 77 ? 6.589 19.710 10.939 1.00 35.43 65 GLN A O 1
ATOM 551 N N . ASN A 1 78 ? 8.004 17.926 10.847 1.00 24.89 66 ASN A N 1
ATOM 552 C CA . ASN A 1 78 ? 8.637 18.101 12.161 1.00 31.38 66 ASN A CA 1
ATOM 553 C C . ASN A 1 78 ? 7.589 18.353 13.254 1.00 33.74 66 ASN A C 1
ATOM 554 O O . ASN A 1 78 ? 7.648 19.354 13.984 1.00 33.08 66 ASN A O 1
ATOM 559 N N . THR A 1 79 ? 6.659 17.414 13.337 1.00 24.40 67 THR A N 1
ATOM 560 C CA . THR A 1 79 ? 5.577 17.440 14.336 1.00 27.76 67 THR A CA 1
ATOM 561 C C . THR A 1 79 ? 6.151 17.067 15.714 1.00 28.73 67 THR A C 1
ATOM 562 O O . THR A 1 79 ? 5.624 17.459 16.763 1.00 39.51 67 THR A O 1
ATOM 566 N N . GLY A 1 80 A 7.223 16.302 15.678 1.00 19.08 67 GLY A N 1
ATOM 567 C CA . GLY A 1 80 A 7.935 15.867 16.890 1.00 21.20 67 GLY A CA 1
ATOM 568 C C . GLY A 1 80 A 7.108 14.872 17.732 1.00 35.51 67 GLY A C 1
ATOM 569 O O . GLY A 1 80 A 7.519 14.451 18.817 1.00 31.58 67 GLY A O 1
ATOM 570 N N . LYS A 1 81 ? 5.936 14.458 17.256 1.00 24.12 68 LYS A N 1
ATOM 571 C CA . LYS A 1 81 ? 5.104 13.512 18.051 1.00 26.57 68 LYS A CA 1
ATOM 572 C C . LYS A 1 81 ? 4.864 12.171 17.352 1.00 22.40 68 LYS A C 1
ATOM 573 O O . LYS A 1 81 ? 4.813 12.085 16.119 1.00 21.32 68 LYS A O 1
ATOM 579 N N . HIS A 1 82 ? 4.699 11.154 18.186 1.00 19.47 69 HIS A N 1
ATOM 580 C CA . HIS A 1 82 ? 4.378 9.802 17.719 1.00 19.31 69 HIS A CA 1
ATOM 581 C C . HIS A 1 82 ? 2.911 9.509 18.007 1.00 19.43 69 HIS A C 1
ATOM 582 O O . HIS A 1 82 ? 2.516 9.261 19.156 1.00 22.73 69 HIS A O 1
ATOM 589 N N . GLU A 1 83 ? 2.106 9.522 16.952 1.00 27.30 70 GLU A N 1
ATOM 590 C CA . GLU A 1 83 ? 0.658 9.367 17.136 1.00 21.08 70 GLU A CA 1
ATOM 591 C C . GLU A 1 83 ? -0.047 8.275 16.293 1.00 28.46 70 GLU A C 1
ATOM 592 O O . GLU A 1 83 ? -1.264 8.065 16.408 1.00 25.27 70 GLU A O 1
ATOM 598 N N . GLY A 1 84 ? 0.664 7.572 15.440 1.00 19.50 71 GLY A N 1
ATOM 599 C CA . GLY A 1 84 ? 0.038 6.476 14.654 1.00 18.38 71 GLY A CA 1
ATOM 600 C C . GLY A 1 84 ? -0.405 6.939 13.253 1.00 21.21 71 GLY A C 1
ATOM 601 O O . GLY A 1 84 ? -0.334 8.133 12.924 1.00 31.48 71 GLY A O 1
A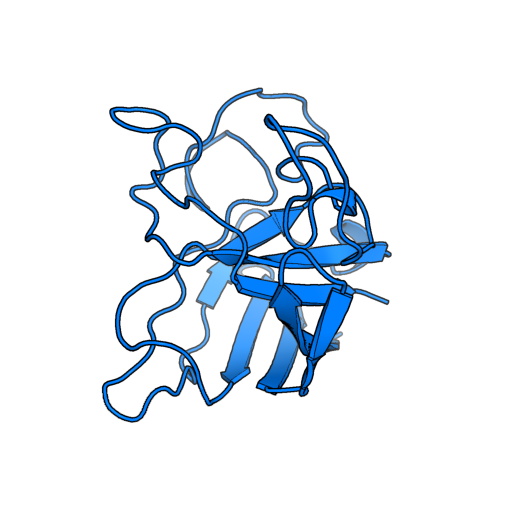TOM 602 N N . PRO A 1 85 ? -0.874 5.999 12.4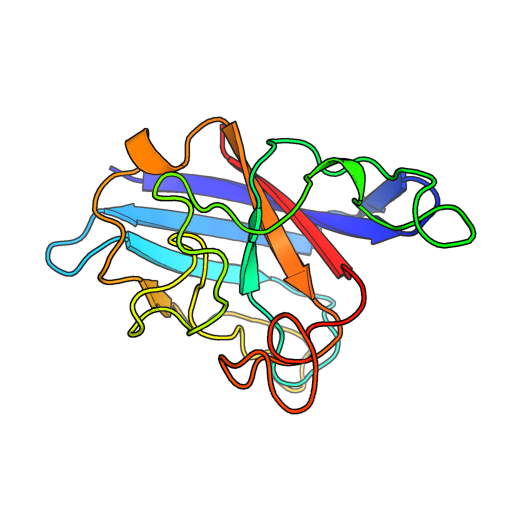00 1.00 19.52 72 PRO A N 1
ATOM 603 C CA . PRO A 1 85 ? -1.262 6.294 11.017 1.00 20.52 72 PRO A CA 1
ATOM 604 C C . PRO A 1 85 ? -2.430 7.248 10.894 1.00 23.72 72 PRO A C 1
ATOM 605 O O . PRO A 1 85 ? -2.557 7.934 9.828 1.00 25.22 72 PRO A O 1
ATOM 609 N N . GLU A 1 86 ? -3.249 7.289 11.926 1.00 18.10 74 GLU A N 1
ATOM 610 C CA . GLU A 1 86 ? -4.482 8.101 11.924 1.00 25.43 74 GLU A CA 1
ATOM 611 C C . GLU A 1 86 ? -4.366 9.347 12.810 1.00 42.96 74 GLU A C 1
ATOM 612 O O . GLU A 1 86 ? -5.367 10.033 13.078 1.00 41.68 74 GLU A O 1
ATOM 618 N N . GLY A 1 87 ? -3.150 9.615 13.243 1.00 35.85 75 GLY A N 1
ATOM 619 C CA . GLY A 1 87 ? -2.846 10.776 14.101 1.00 31.76 75 GLY A CA 1
ATOM 620 C C . GLY A 1 87 ? -2.371 11.949 13.237 1.00 35.96 75 GLY A C 1
ATOM 621 O O . GLY A 1 87 ? -2.610 11.986 12.022 1.00 35.30 75 GLY A O 1
ATOM 622 N N . ALA A 1 88 ? -1.700 12.882 13.895 1.00 31.80 76 ALA A N 1
ATOM 623 C CA . ALA A 1 88 ? -1.157 14.086 13.239 1.00 35.90 76 ALA A CA 1
ATOM 624 C C . ALA A 1 88 ? 0.323 14.273 13.599 1.00 36.50 76 ALA A C 1
ATOM 625 O O . ALA A 1 88 ? 0.816 15.406 13.698 1.00 28.00 76 ALA A O 1
ATOM 627 N N . GLY A 1 89 ? 0.992 13.146 13.780 1.00 25.86 77 GLY A N 1
ATOM 628 C CA . GLY A 1 89 ? 2.420 13.112 14.151 1.00 27.34 77 GLY A CA 1
ATOM 629 C C . GLY A 1 89 ? 3.278 12.666 12.963 1.00 32.30 77 GLY A C 1
ATOM 630 O O . GLY A 1 89 ? 2.991 13.007 11.804 1.00 32.54 77 GLY A O 1
ATOM 631 N N . HIS A 1 90 ? 4.321 11.911 13.294 1.00 19.71 78 HIS A N 1
ATOM 632 C CA . HIS A 1 90 ? 5.258 11.379 12.290 1.00 17.38 78 HIS A CA 1
ATOM 633 C C . HIS A 1 90 ? 4.482 10.804 11.112 1.00 20.08 78 HIS A C 1
ATOM 634 O O . HIS A 1 90 ? 3.572 9.982 11.285 1.00 22.73 78 HIS A O 1
ATOM 641 N N . LEU A 1 91 ? 4.866 11.244 9.944 1.00 22.95 79 LEU A N 1
ATOM 642 C CA . LEU A 1 91 ? 4.245 10.797 8.700 1.00 19.14 79 LEU A CA 1
ATOM 643 C C . LEU A 1 91 ? 4.561 9.318 8.439 1.00 30.68 79 LEU A C 1
ATOM 644 O O . LEU A 1 91 ? 3.857 8.639 7.680 1.00 34.34 79 LEU A O 1
ATOM 649 N N . GLY A 1 92 ? 5.614 8.853 9.091 1.00 26.56 80 GLY A N 1
ATOM 650 C CA . GLY A 1 92 ? 6.143 7.486 8.897 1.00 22.86 80 GLY A CA 1
ATOM 651 C C . GLY A 1 92 ? 5.429 6.415 9.747 1.00 16.27 80 GLY A C 1
ATOM 652 O O . GLY A 1 92 ? 5.694 5.213 9.605 1.00 24.27 80 GLY A O 1
ATOM 653 N N . ASP A 1 93 ? 4.535 6.845 10.620 1.00 15.68 81 ASP A N 1
ATOM 654 C CA . ASP A 1 93 ? 3.795 5.914 11.510 1.00 18.39 81 ASP A CA 1
ATOM 655 C C . ASP A 1 93 ? 2.786 5.065 10.711 1.00 26.94 81 ASP A C 1
ATOM 656 O O . ASP A 1 93 ? 1.836 5.595 10.119 1.00 19.10 81 ASP A O 1
ATOM 661 N N . LEU A 1 94 ? 3.018 3.760 10.730 1.00 24.71 82 LEU A N 1
ATOM 662 C CA . LEU A 1 94 ? 2.167 2.764 10.036 1.00 20.68 82 LEU A CA 1
ATOM 663 C C . LEU A 1 94 ? 1.351 1.955 11.051 1.00 17.90 82 LEU A C 1
ATOM 664 O O . LEU A 1 94 ? 1.730 1.835 12.228 1.00 16.84 82 LEU A O 1
ATOM 669 N N . PRO A 1 95 ? 0.195 1.357 10.693 1.00 17.26 83 PRO A N 1
ATOM 670 C CA . PRO A 1 95 ? -0.501 0.498 11.625 1.00 15.56 83 PRO A CA 1
ATOM 671 C C . PRO A 1 95 ? 0.445 -0.619 11.967 1.00 16.88 83 PRO A C 1
ATOM 672 O O . PRO A 1 95 ? 1.392 -0.891 11.167 1.00 16.68 83 PRO A O 1
ATOM 676 N N . ALA A 1 96 ? 0.219 -1.246 13.097 1.00 17.32 84 ALA A N 1
ATOM 677 C CA . ALA A 1 96 ? 1.100 -2.324 13.576 1.00 23.46 84 ALA A CA 1
ATOM 678 C C . ALA A 1 96 ? 1.032 -3.558 12.666 1.00 27.31 84 ALA A C 1
ATOM 679 O O . ALA A 1 96 ? 0.019 -3.802 11.992 1.00 25.03 84 ALA A O 1
ATOM 681 N N . LEU A 1 97 ? 2.136 -4.281 12.702 1.00 22.80 85 LEU A N 1
ATOM 682 C CA . LEU A 1 97 ? 2.328 -5.532 11.959 1.00 17.37 85 LEU A CA 1
ATOM 683 C C . LEU A 1 97 ? 2.019 -6.699 12.900 1.00 27.64 85 LEU A C 1
ATOM 684 O O . LEU A 1 97 ? 2.661 -6.866 13.946 1.00 24.08 85 LEU A O 1
ATOM 689 N N . VAL A 1 98 ? 1.028 -7.478 12.516 1.00 23.30 86 VAL A N 1
ATOM 690 C CA . VAL A 1 98 ? 0.594 -8.637 13.307 1.00 23.92 86 VAL A CA 1
ATOM 691 C C . VAL A 1 98 ? 1.203 -9.920 12.742 1.00 28.31 86 VAL A C 1
ATOM 692 O O . VAL A 1 98 ? 0.969 -10.283 11.584 1.00 30.09 86 VAL A O 1
ATOM 696 N N . VAL A 1 99 ? 1.981 -10.578 13.581 1.00 24.20 87 VAL A N 1
ATOM 697 C CA . VAL A 1 99 ? 2.634 -11.848 13.220 1.00 25.08 87 VAL A CA 1
ATOM 698 C C . VAL A 1 99 ? 1.886 -13.003 13.895 1.00 27.16 87 VAL A C 1
ATOM 699 O O . VAL A 1 99 ? 1.656 -12.989 15.112 1.00 19.47 87 VAL A O 1
ATOM 703 N N . ASN A 1 100 ? 1.514 -13.990 13.087 1.00 28.28 88 ASN A N 1
ATOM 704 C CA . ASN A 1 100 ? 0.745 -15.151 13.582 1.00 26.53 88 ASN A CA 1
ATOM 705 C C . ASN A 1 100 ? 1.666 -16.137 14.314 1.00 23.31 88 ASN A C 1
ATOM 706 O O . ASN A 1 100 ? 2.892 -15.961 14.357 1.00 23.57 88 ASN A O 1
ATOM 711 N N . ASN A 1 101 ? 1.026 -17.148 14.874 1.00 27.10 89 ASN A N 1
ATOM 712 C CA . ASN A 1 101 ? 1.693 -18.157 15.709 1.00 29.01 89 ASN A CA 1
ATOM 713 C C . ASN A 1 101 ? 2.663 -19.027 14.914 1.00 31.88 89 ASN A C 1
ATOM 714 O O . ASN A 1 101 ? 3.460 -19.782 15.486 1.00 45.22 89 ASN A O 1
ATOM 719 N N . ASP A 1 102 ? 2.603 -18.926 13.610 1.00 23.79 90 ASP A N 1
ATOM 720 C CA . ASP A 1 102 ? 3.537 -19.673 12.764 1.00 19.01 90 ASP A CA 1
ATOM 721 C C . ASP A 1 102 ? 4.749 -18.788 12.469 1.00 23.35 90 ASP A C 1
ATOM 722 O O . ASP A 1 102 ? 5.704 -19.211 11.809 1.00 28.58 90 ASP A O 1
ATOM 727 N N . GLY A 1 103 ? 4.666 -17.567 12.972 1.00 19.17 91 GLY A N 1
ATOM 728 C CA . GLY A 1 103 ? 5.745 -16.569 12.844 1.00 15.00 91 GLY A CA 1
ATOM 729 C C . GLY A 1 103 ? 5.730 -15.874 11.471 1.00 25.22 91 GLY A C 1
ATOM 730 O O . GLY A 1 103 ? 6.766 -15.409 10.975 1.00 24.22 91 GLY A O 1
ATOM 731 N N . LYS A 1 104 ? 4.555 -15.797 10.870 1.00 28.80 92 LYS A N 1
ATOM 732 C CA . LYS A 1 104 ? 4.395 -15.138 9.557 1.00 25.77 92 LYS A CA 1
ATOM 733 C C . LYS A 1 104 ? 3.455 -13.937 9.649 1.00 20.08 92 LYS A C 1
ATOM 734 O O . LYS A 1 104 ? 2.546 -13.904 10.489 1.00 23.60 92 LYS A O 1
ATOM 740 N N . ALA A 1 105 ? 3.723 -12.995 8.766 1.00 23.14 93 ALA A N 1
ATOM 741 C CA . ALA A 1 105 ? 2.927 -11.768 8.610 1.00 28.95 93 ALA A CA 1
ATOM 742 C C . ALA A 1 105 ? 2.513 -11.672 7.143 1.00 18.65 93 ALA A C 1
ATOM 743 O O . ALA A 1 105 ? 3.360 -11.524 6.249 1.00 21.64 93 ALA A O 1
ATOM 745 N N . THR A 1 106 ? 1.213 -11.764 6.917 1.00 16.93 94 THR A N 1
ATOM 746 C CA . THR A 1 106 ? 0.670 -11.772 5.551 1.00 22.06 94 THR A CA 1
ATOM 747 C C . THR A 1 106 ? -0.532 -10.840 5.362 1.00 22.24 94 THR A C 1
ATOM 748 O O . THR A 1 106 ? -1.093 -10.737 4.268 1.00 22.51 94 THR A O 1
ATOM 752 N N . ASP A 1 107 ? -0.940 -10.158 6.405 1.00 18.43 95 ASP A N 1
ATOM 753 C CA . ASP A 1 107 ? -2.119 -9.275 6.309 1.00 18.68 95 ASP A CA 1
ATOM 754 C C . ASP A 1 107 ? -1.686 -7.838 5.964 1.00 29.85 95 ASP A C 1
ATOM 755 O O . ASP A 1 107 ? -0.852 -7.236 6.658 1.00 22.13 95 ASP A O 1
ATOM 760 N N . ALA A 1 108 ? -2.279 -7.338 4.882 1.00 15.44 96 ALA A N 1
ATOM 761 C CA . ALA A 1 108 ? -2.008 -5.982 4.357 1.00 19.79 96 ALA A CA 1
ATOM 762 C C . ALA A 1 108 ? -2.518 -4.926 5.336 1.00 28.96 96 ALA A C 1
ATOM 763 O O . ALA A 1 108 ? -3.464 -5.166 6.099 1.00 29.71 96 ALA A O 1
ATOM 765 N N . VAL A 1 109 ? -1.872 -3.788 5.261 1.00 22.34 97 VAL A N 1
ATOM 766 C CA . VAL A 1 109 ? -2.132 -2.659 6.150 1.00 15.31 97 VAL A CA 1
ATOM 767 C C . VAL A 1 109 ? -2.103 -1.366 5.314 1.00 21.86 97 VAL A C 1
ATOM 768 O O . VAL A 1 109 ? -1.404 -1.275 4.298 1.00 20.19 97 VAL A O 1
ATOM 772 N N . ILE A 1 110 ? -2.870 -0.368 5.743 1.00 15.48 98 ILE A N 1
ATOM 773 C CA . ILE A 1 110 ? -2.977 0.904 4.992 1.00 18.38 98 ILE A CA 1
ATOM 774 C C . ILE A 1 110 ? -2.602 2.127 5.836 1.00 17.84 98 ILE A C 1
ATOM 775 O O . ILE A 1 110 ? -2.937 2.215 7.023 1.00 17.27 98 ILE A O 1
ATOM 780 N N . ALA A 1 111 ? -1.913 3.035 5.165 1.00 19.33 99 ALA A N 1
ATOM 781 C CA . ALA A 1 111 ? -1.503 4.329 5.732 1.00 18.11 99 ALA A CA 1
ATOM 782 C C . ALA A 1 111 ? -2.212 5.421 4.934 1.00 14.22 99 ALA A C 1
ATOM 783 O O . ALA A 1 111 ? -1.721 5.866 3.886 1.00 19.63 99 ALA A O 1
ATOM 785 N N . PRO A 1 112 ? -3.386 5.891 5.375 1.00 18.22 100 PRO A N 1
ATOM 786 C CA . PRO A 1 112 ? -4.154 6.861 4.618 1.00 19.87 100 PRO A CA 1
ATOM 787 C C . PRO A 1 112 ? -3.436 8.169 4.375 1.00 29.17 100 PRO A C 1
ATOM 788 O O . PRO A 1 112 ? -3.764 8.877 3.385 1.00 30.72 100 PRO A O 1
ATOM 792 N N . ARG A 1 113 ? -2.480 8.519 5.207 1.00 19.77 101 ARG A N 1
ATOM 793 C CA . ARG A 1 113 ? -1.827 9.843 5.085 1.00 18.25 101 ARG A CA 1
ATOM 794 C C . ARG A 1 113 ? -0.737 9.900 4.002 1.00 27.19 101 ARG A C 1
ATOM 795 O O . ARG A 1 113 ? -0.352 10.991 3.551 1.00 23.91 101 ARG A O 1
ATOM 803 N N . LEU A 1 114 ? -0.262 8.739 3.616 1.00 19.06 102 LEU A N 1
ATOM 804 C CA . LEU A 1 114 ? 0.765 8.591 2.561 1.00 23.77 102 LEU A CA 1
ATOM 805 C C . LEU A 1 114 ? 0.041 8.451 1.224 1.00 33.71 102 LEU A C 1
ATOM 806 O O . LEU A 1 114 ? -0.889 7.653 1.074 1.00 29.50 102 LEU A O 1
ATOM 811 N N . LYS A 1 115 ? 0.433 9.196 0.214 1.00 29.03 103 LYS A N 1
ATOM 812 C CA . LYS A 1 115 ? -0.314 9.103 -1.040 1.00 21.59 103 LYS A CA 1
ATOM 813 C C . LYS A 1 115 ? 0.547 8.756 -2.252 1.00 27.85 103 LYS A C 1
ATOM 814 O O . LYS A 1 115 ? 0.034 8.493 -3.343 1.00 28.16 103 LYS A O 1
ATOM 820 N N . SER A 1 116 ? 1.851 8.733 -2.108 1.00 19.76 104 SER A N 1
ATOM 821 C CA . SER A 1 116 ? 2.696 8.416 -3.272 1.00 20.32 104 SER A CA 1
ATOM 822 C C . SER A 1 116 ? 4.011 7.773 -2.850 1.00 22.75 104 SER A C 1
ATOM 823 O O . SER A 1 116 ? 4.559 8.082 -1.784 1.00 27.97 104 SER A O 1
ATOM 826 N N . LEU A 1 117 ? 4.478 6.890 -3.717 1.00 19.82 105 LEU A N 1
ATOM 827 C CA . LEU A 1 117 ? 5.747 6.187 -3.514 1.00 20.46 105 LEU A CA 1
ATOM 828 C C . LEU A 1 117 ? 6.879 7.203 -3.505 1.00 32.01 105 LEU A C 1
ATOM 829 O O . LEU A 1 117 ? 7.924 6.991 -2.878 1.00 30.38 105 LEU A O 1
ATOM 834 N N . ASP A 1 118 ? 6.637 8.297 -4.202 1.00 23.41 108 ASP A N 1
ATOM 835 C CA . ASP A 1 118 ? 7.618 9.380 -4.290 1.00 24.06 108 ASP A CA 1
ATOM 836 C C . ASP A 1 118 ? 7.958 9.879 -2.879 1.00 28.52 108 ASP A C 1
ATOM 837 O O . ASP A 1 118 ? 9.079 10.309 -2.598 1.00 26.69 108 ASP A O 1
ATOM 842 N N . GLU A 1 119 ? 6.977 9.795 -2.005 1.00 21.06 109 GLU A N 1
ATOM 843 C CA . GLU A 1 119 ? 7.111 10.293 -0.630 1.00 30.25 109 GLU A CA 1
ATOM 844 C C . GLU A 1 119 ? 8.044 9.454 0.239 1.00 28.76 109 GLU A C 1
ATOM 845 O O . GLU A 1 119 ? 8.545 9.900 1.274 1.00 24.81 109 GLU A O 1
ATOM 851 N N . ILE A 1 120 ? 8.306 8.231 -0.132 1.00 17.83 110 ILE A N 1
ATOM 852 C CA . ILE A 1 120 ? 9.125 7.411 0.754 1.00 20.52 110 ILE A CA 1
ATOM 853 C C . ILE A 1 120 ? 10.333 6.827 0.059 1.00 25.24 110 ILE A C 1
ATOM 854 O O . ILE A 1 120 ? 10.930 5.852 0.533 1.00 23.16 110 ILE A O 1
ATOM 859 N N . LYS A 1 121 ? 10.703 7.419 -1.048 1.00 19.43 111 LYS A N 1
ATOM 860 C CA . LYS A 1 121 ? 11.876 6.934 -1.757 1.00 21.02 111 LYS A CA 1
ATOM 861 C C . LYS A 1 121 ? 13.112 7.123 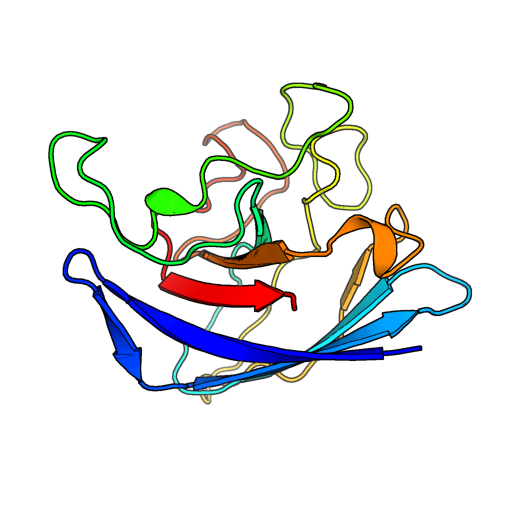-0.877 1.00 24.46 111 LYS A C 1
ATOM 862 O O . LYS A 1 121 ? 13.236 8.127 -0.157 1.00 26.33 111 LYS A O 1
ATOM 868 N N . ASP A 1 122 ? 13.963 6.127 -0.980 1.00 21.46 112 ASP A N 1
ATOM 869 C CA . ASP A 1 122 ? 15.244 6.035 -0.265 1.00 16.06 112 ASP A CA 1
ATOM 870 C C . ASP A 1 122 ? 15.087 6.219 1.249 1.00 20.89 112 ASP A C 1
ATOM 871 O O . ASP A 1 122 ? 15.828 6.980 1.883 1.00 25.34 112 ASP A O 1
ATOM 876 N N . LYS A 1 123 ? 14.129 5.502 1.802 1.00 20.98 113 LYS A N 1
ATOM 877 C CA . LYS A 1 123 ? 13.878 5.502 3.256 1.00 21.42 113 LYS A CA 1
ATOM 878 C C . LYS A 1 123 ? 13.951 4.062 3.758 1.00 28.30 113 LYS A C 1
ATOM 879 O O . LYS A 1 123 ? 14.041 3.118 2.970 1.00 33.57 113 LYS A O 1
ATOM 885 N N . ALA A 1 124 ? 13.909 3.892 5.066 1.00 18.47 114 ALA A N 1
ATOM 886 C CA . ALA A 1 124 ? 13.989 2.542 5.657 1.00 22.43 114 ALA A CA 1
ATOM 887 C C . ALA A 1 124 ? 12.654 2.111 6.300 1.00 22.77 114 ALA A C 1
ATOM 888 O O . ALA A 1 124 ? 12.075 2.841 7.116 1.00 26.89 114 ALA A O 1
ATOM 890 N N . LEU A 1 125 ? 12.210 0.921 5.889 1.00 23.56 115 LEU A N 1
ATOM 891 C CA . LEU A 1 125 ? 11.012 0.234 6.449 1.00 14.75 115 LEU A CA 1
ATOM 892 C C . LEU A 1 125 ? 11.514 -0.594 7.619 1.00 17.32 115 LEU A C 1
ATOM 893 O O . LEU A 1 125 ? 12.412 -1.434 7.442 1.00 17.90 115 LEU A O 1
ATOM 898 N N . MET A 1 126 ? 10.934 -0.362 8.769 1.00 16.15 116 MET A N 1
ATOM 899 C CA . MET A 1 126 ? 11.412 -0.994 10.004 1.00 19.97 116 MET A CA 1
ATOM 900 C C . MET A 1 126 ? 10.324 -1.761 10.783 1.00 22.48 116 MET A C 1
ATOM 901 O O . MET A 1 126 ? 9.158 -1.357 10.845 1.00 18.40 116 MET A O 1
ATOM 906 N N . VAL A 1 127 ? 10.770 -2.863 11.380 1.00 13.20 117 VAL A N 1
ATOM 907 C CA . VAL A 1 127 ? 9.941 -3.705 12.268 1.00 8.01 117 VAL A CA 1
ATOM 908 C C . VAL A 1 127 ? 10.621 -3.756 13.641 1.00 23.43 117 VAL A C 1
ATOM 909 O O . VAL A 1 127 ? 11.815 -4.065 13.741 1.00 28.81 117 VAL A O 1
ATOM 913 N N . HIS A 1 128 ? 9.842 -3.451 14.668 1.00 22.34 118 HIS A N 1
ATOM 914 C CA . HIS A 1 128 ? 10.340 -3.366 16.061 1.00 16.43 118 HIS A CA 1
ATOM 915 C C . HIS A 1 128 ? 10.037 -4.625 16.849 1.00 27.49 118 HIS A C 1
ATOM 916 O O . HIS A 1 128 ? 9.109 -5.370 16.540 1.00 21.37 118 HIS A O 1
ATOM 923 N N . VAL A 1 129 ? 10.833 -4.864 17.877 1.00 22.07 119 VAL A N 1
ATOM 924 C CA . VAL A 1 129 ? 10.610 -6.050 18.702 1.00 30.68 119 VAL A CA 1
ATOM 925 C C . VAL A 1 129 ? 9.334 -5.859 19.529 1.00 23.41 119 VAL A C 1
ATOM 926 O O . VAL A 1 129 ? 8.556 -6.797 19.718 1.00 22.40 119 VAL A O 1
ATOM 930 N N . GLY A 1 130 ? 9.136 -4.636 20.004 1.00 25.01 120 GLY A N 1
ATOM 931 C CA . GLY A 1 130 ? 7.945 -4.278 20.817 1.00 24.53 120 GLY A CA 1
ATOM 932 C C . GLY A 1 130 ? 6.761 -3.900 19.901 1.00 35.52 120 GLY A C 1
ATOM 933 O O . GLY A 1 130 ? 6.888 -3.868 18.670 1.00 25.36 120 GLY A O 1
ATOM 934 N N . GLY A 1 131 ? 5.623 -3.610 20.531 1.00 28.31 121 GLY A N 1
ATOM 935 C CA . GLY A 1 131 ? 4.375 -3.239 19.818 1.00 22.19 121 GLY A CA 1
ATOM 936 C C . GLY A 1 131 ? 4.339 -1.731 19.529 1.00 24.61 121 GLY A C 1
ATOM 937 O O . GLY A 1 131 ? 5.378 -1.067 19.421 1.00 20.14 121 GLY A O 1
ATOM 938 N N . ASP A 1 132 ? 3.131 -1.219 19.399 1.00 22.29 122 ASP A N 1
ATOM 939 C CA . ASP A 1 132 ? 2.911 0.208 19.144 1.00 19.58 122 ASP A CA 1
ATOM 940 C C . ASP A 1 132 ? 1.514 0.608 19.597 1.00 27.55 122 ASP A C 1
ATOM 941 O O . ASP A 1 132 ? 0.504 0.198 19.009 1.00 24.67 122 ASP A O 1
ATOM 946 N N . ASN A 1 133 ? 1.480 1.401 20.651 1.00 19.21 123 ASN A N 1
ATOM 947 C CA . ASN A 1 133 ? 0.210 1.898 21.177 1.00 18.03 123 ASN A CA 1
ATOM 948 C C . ASN A 1 133 ? -0.080 3.273 20.588 1.00 19.32 123 ASN A C 1
ATOM 949 O O . ASN A 1 133 ? -0.976 3.976 21.048 1.00 19.90 123 ASN A O 1
ATOM 954 N N . MET A 1 134 ? 0.704 3.631 19.588 1.00 19.30 124 MET A N 1
ATOM 955 C CA . MET A 1 134 ? 0.495 4.884 18.841 1.00 13.32 124 MET A CA 1
ATOM 956 C C . MET A 1 134 ? 0.586 6.139 19.739 1.00 27.90 124 MET A C 1
ATOM 957 O O . MET A 1 134 ? -0.098 7.148 19.507 1.00 22.44 124 MET A O 1
ATOM 962 N N . SER A 1 135 ? 1.444 6.087 20.750 1.00 24.24 125 SER A N 1
ATOM 963 C CA . SER A 1 135 ? 1.617 7.222 21.689 1.00 16.59 125 SER A CA 1
ATOM 964 C C . SER A 1 135 ? 3.038 7.254 22.270 1.00 27.47 125 SER A C 1
ATOM 965 O O . SER A 1 135 ? 3.776 6.262 22.210 1.00 26.08 125 SER A O 1
ATOM 968 N N . ASP A 1 136 ? 3.391 8.413 22.822 1.00 19.96 130 ASP A N 1
ATOM 969 C CA . ASP A 1 136 ? 4.696 8.603 23.482 1.00 20.04 130 ASP A CA 1
ATOM 970 C C . ASP A 1 136 ? 4.538 8.347 24.987 1.00 17.91 130 ASP A C 1
ATOM 971 O O . ASP A 1 136 ? 5.488 8.445 25.763 1.00 30.05 130 ASP A O 1
ATOM 976 N N . GLN A 1 137 ? 3.317 8.022 25.375 1.00 19.72 131 GLN A N 1
ATOM 977 C CA . GLN A 1 137 ? 3.008 7.655 26.770 1.00 20.46 131 GLN A CA 1
ATOM 978 C C . GLN A 1 137 ? 2.482 6.185 26.776 1.00 29.88 131 GLN A C 1
ATOM 979 O O . GLN A 1 137 ? 1.634 5.791 25.957 1.00 28.52 131 GLN A O 1
ATOM 985 N N . PRO A 1 138 ? 2.924 5.355 27.714 1.00 28.26 132 PRO A N 1
ATOM 986 C CA . PRO A 1 138 ? 3.823 5.750 28.752 1.00 27.09 132 PRO A CA 1
ATOM 987 C C . PRO A 1 138 ? 5.243 5.587 28.294 1.00 33.69 132 PRO A C 1
ATOM 988 O O . PRO A 1 138 ? 6.162 6.076 28.961 1.00 29.23 132 PRO A O 1
ATOM 992 N N . LYS A 1 139 ? 5.412 4.940 27.134 1.00 27.23 133 LYS A N 1
ATOM 993 C CA . LYS A 1 139 ? 6.741 4.700 26.497 1.00 31.04 133 LYS A CA 1
ATOM 994 C C . LYS A 1 139 ? 6.894 5.437 25.171 1.00 35.77 133 LYS A C 1
ATOM 995 O O . LYS A 1 139 ? 5.932 5.531 24.386 1.00 41.16 133 LYS A O 1
ATOM 1001 N N . PRO A 1 140 ? 8.111 5.953 24.921 1.00 22.24 134 PRO A N 1
ATOM 1002 C CA . PRO A 1 140 ? 8.426 6.700 23.713 1.00 21.17 134 PRO A CA 1
ATOM 1003 C C . PRO A 1 140 ? 8.217 5.878 22.473 1.00 24.75 134 PRO A C 1
ATOM 1004 O O . PRO A 1 140 ? 8.395 4.630 22.512 1.00 26.13 134 PRO A O 1
ATOM 1008 N N . LEU A 1 141 ? 7.847 6.573 21.417 1.00 25.74 135 LEU A N 1
ATOM 1009 C CA . LEU A 1 141 ? 7.658 5.962 20.095 1.00 23.30 135 LEU A CA 1
ATOM 1010 C C . LEU A 1 141 ? 6.738 4.730 20.132 1.00 22.51 135 LEU A C 1
ATOM 1011 O O . LEU A 1 141 ? 6.896 3.806 19.318 1.00 17.23 135 LEU A O 1
ATOM 1016 N N . GLY A 1 142 ? 5.816 4.737 21.082 1.00 23.15 136 GLY A N 1
ATOM 1017 C CA . GLY A 1 142 ? 4.768 3.691 21.213 1.00 25.05 136 GLY A CA 1
ATOM 1018 C C . GLY A 1 142 ? 5.237 2.390 21.913 1.00 28.25 136 GLY A C 1
ATOM 1019 O O . GLY A 1 142 ? 4.515 1.380 21.922 1.00 30.68 136 GLY A O 1
ATOM 1020 N N . GLY A 1 143 ? 6.424 2.407 22.493 1.00 19.87 137 GLY A N 1
ATOM 1021 C CA . GLY A 1 143 ? 6.971 1.229 23.214 1.00 17.64 137 GLY A CA 1
ATOM 1022 C C . GLY A 1 143 ? 7.566 0.205 22.230 1.00 30.75 137 GLY A C 1
ATOM 1023 O O . GLY A 1 143 ? 7.701 -0.986 22.542 1.00 30.87 137 GLY A O 1
ATOM 1024 N N . GLY A 1 144 ? 7.926 0.704 21.062 1.00 23.44 138 GLY A N 1
ATOM 1025 C CA . GLY A 1 144 ? 8.510 -0.114 19.982 1.00 22.71 138 GLY A CA 1
ATOM 1026 C C . GLY A 1 144 ? 9.765 -0.869 20.460 1.00 31.65 138 GLY A C 1
ATOM 1027 O O . GLY A 1 144 ? 9.961 -2.058 20.176 1.00 21.79 138 GLY A O 1
ATOM 1028 N N . GLY A 1 145 ? 10.622 -0.171 21.174 1.00 21.13 139 GLY A N 1
ATOM 1029 C CA . GLY A 1 145 ? 11.866 -0.771 21.674 1.00 19.50 139 GLY A CA 1
ATOM 1030 C C . GLY A 1 145 ? 12.841 -0.980 20.511 1.00 25.16 139 GLY A C 1
ATOM 1031 O O . GLY A 1 145 ? 12.824 -0.246 19.519 1.00 31.36 139 GLY A O 1
ATOM 1032 N N . GLU A 1 146 ? 13.667 -2.002 20.640 1.00 23.83 140 GLU A N 1
ATOM 1033 C CA . GLU A 1 146 ? 14.728 -2.286 19.651 1.00 27.09 140 GLU A CA 1
ATOM 1034 C C . GLU A 1 146 ? 14.173 -2.676 18.263 1.00 24.13 140 GLU A C 1
ATOM 1035 O O . GLU A 1 146 ? 13.056 -3.202 18.134 1.00 22.22 140 GLU A O 1
ATOM 1041 N N . ARG A 1 147 ? 15.025 -2.374 17.282 1.00 14.41 141 ARG A N 1
ATOM 1042 C CA . ARG A 1 147 ? 14.793 -2.618 15.843 1.00 18.36 141 ARG A CA 1
ATOM 1043 C C . ARG A 1 147 ? 15.135 -4.075 15.526 1.00 29.27 141 ARG A C 1
ATOM 1044 O O . ARG A 1 147 ? 16.248 -4.537 15.797 1.00 22.45 141 ARG A O 1
ATOM 1052 N N . TYR A 1 148 ? 14.160 -4.772 14.947 1.00 20.18 142 TYR A N 1
ATOM 1053 C CA . TYR A 1 148 ? 14.285 -6.227 14.687 1.00 13.73 142 TYR A CA 1
ATOM 1054 C C . TYR A 1 148 ? 14.524 -6.586 13.200 1.00 17.24 142 TYR A C 1
ATOM 1055 O O . TYR A 1 148 ? 15.313 -7.490 12.882 1.00 16.73 142 TYR A O 1
ATOM 1064 N N . ALA A 1 149 ? 13.837 -5.902 12.293 1.00 15.41 143 ALA A N 1
ATOM 1065 C CA . ALA A 1 149 ? 13.987 -6.161 10.835 1.00 23.72 143 ALA A CA 1
ATOM 1066 C C . ALA A 1 149 ? 13.917 -4.854 10.046 1.00 19.12 143 ALA A C 1
ATOM 1067 O O . ALA A 1 149 ? 13.319 -3.854 10.463 1.00 19.50 143 ALA A O 1
ATOM 1069 N N . CYS A 1 150 ? 14.529 -4.858 8.864 1.00 18.43 144 CYS A N 1
ATOM 1070 C CA . CYS A 1 150 ? 14.634 -3.616 8.151 1.00 18.01 144 CYS A CA 1
ATOM 1071 C C . CYS A 1 150 ? 14.831 -3.787 6.684 1.00 23.20 144 CYS A C 1
ATOM 1072 O O . CYS A 1 150 ? 15.504 -4.704 6.245 1.00 22.86 144 CYS A O 1
ATOM 1075 N N . GLY A 1 151 ? 14.284 -2.860 5.905 1.00 18.28 145 GLY A N 1
ATOM 1076 C CA . GLY A 1 151 ? 14.489 -2.951 4.453 1.00 18.79 145 GLY A CA 1
ATOM 1077 C C . GLY A 1 151 ? 14.540 -1.511 3.916 1.00 19.34 145 GLY A C 1
ATOM 1078 O O . GLY A 1 151 ? 13.936 -0.594 4.486 1.00 19.29 145 GLY A O 1
ATOM 1079 N N . VAL A 1 152 ? 15.265 -1.303 2.832 1.00 19.23 146 VAL A N 1
ATOM 1080 C CA . VAL A 1 152 ? 15.390 0.048 2.246 1.00 19.64 146 VAL A CA 1
ATOM 1081 C C . VAL A 1 152 ? 14.558 0.172 0.971 1.00 25.08 146 VAL A C 1
ATOM 1082 O O . VAL A 1 152 ? 14.632 -0.675 0.073 1.00 24.31 146 VAL A O 1
ATOM 1086 N N . ILE A 1 153 ? 13.788 1.244 0.923 1.00 22.59 147 ILE A N 1
ATOM 1087 C CA . ILE A 1 153 ? 12.907 1.532 -0.218 1.00 22.04 147 ILE A CA 1
ATOM 1088 C C . ILE A 1 153 ? 13.686 2.271 -1.330 1.00 35.45 147 ILE A C 1
ATOM 1089 O O . ILE A 1 153 ? 14.070 3.442 -1.163 1.00 31.15 147 ILE A O 1
ATOM 1094 N N . LYS A 1 154 ? 13.888 1.521 -2.423 1.00 40.61 148 LYS A N 1
ATOM 1095 C CA . LYS A 1 154 ? 14.555 1.991 -3.674 1.00 33.19 148 LYS A CA 1
ATOM 1096 C C . LYS A 1 154 ? 13.673 3.071 -4.328 1.00 46.83 148 LYS A C 1
ATOM 1097 O O . LYS A 1 154 ? 12.488 3.192 -3.962 1.00 42.84 148 LYS A O 1
#

GO terms:
  GO:0042597 periplasmic space (C, EXP)
  GO:0004784 superoxide dismutase activity (F, IDA)
  GO:0030288 outer membrane-bounded periplasmic space (C, IDA)
  GO:0042597 periplasmic space (C, IDA)
  GO:0005507 copper ion binding (F, IDA)
  GO:0008270 zinc ion binding (F, IDA)
  GO:0006801 superoxide metabolic process (P, IDA)